Protein AF-A0A9X2DQ49-F1 (afdb_monomer_lite)

Organism: NCBI:txid1653776

Secondary structure (DSSP, 8-state):
---S--HHHHHTS-GGGS-HHHHHHHHHHHHHHGGGTSHHHHHHHHHHHHHHHHTTS---------------

Radius of gyration: 20.42 Å; chains: 1; bounding box: 45×20×60 Å

pLDDT: mean 73.91, std 12.94, range [39.62, 90.56]

Structure (mmCIF, N/CA/C/O backbone):
data_AF-A0A9X2DQ49-F1
#
_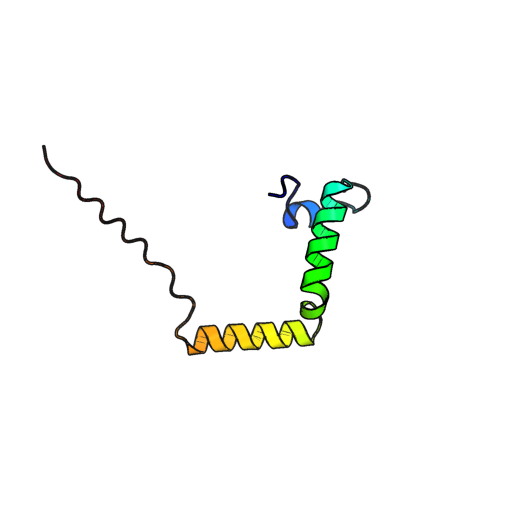entry.id   AF-A0A9X2DQ49-F1
#
loop_
_atom_site.group_PDB
_atom_site.id
_atom_site.type_symbol
_atom_site.label_atom_id
_atom_site.label_alt_id
_atom_site.label_comp_id
_atom_site.label_asym_id
_atom_site.label_entity_id
_atom_site.label_seq_id
_atom_site.pdbx_PDB_ins_code
_atom_site.Cartn_x
_atom_site.Cartn_y
_atom_site.Cartn_z
_atom_site.occupancy
_atom_site.B_iso_or_equiv
_atom_site.auth_seq_id
_atom_site.auth_comp_id
_atom_site.auth_asym_id
_atom_site.auth_atom_id
_atom_site.pdbx_PDB_model_num
ATOM 1 N N . MET A 1 1 ? -16.580 -10.402 -2.146 1.00 68.19 1 MET A N 1
ATOM 2 C CA . MET A 1 1 ? -16.469 -9.004 -2.604 1.00 68.19 1 MET A CA 1
ATOM 3 C C . MET A 1 1 ? -16.790 -8.151 -1.395 1.00 68.19 1 MET A C 1
ATOM 5 O O . MET A 1 1 ? -17.740 -8.487 -0.704 1.00 68.19 1 MET A O 1
ATOM 9 N N . TYR A 1 2 ? -15.932 -7.198 -1.055 1.00 77.12 2 TYR A N 1
ATOM 10 C CA . TYR A 1 2 ? -16.168 -6.296 0.071 1.00 77.12 2 TYR A CA 1
ATOM 11 C C . TYR A 1 2 ? -17.283 -5.307 -0.298 1.00 77.12 2 TYR A C 1
ATOM 13 O O . TYR A 1 2 ? -17.273 -4.811 -1.421 1.00 77.12 2 TYR A O 1
ATOM 21 N N . ASP A 1 3 ? -18.237 -5.093 0.611 1.00 79.25 3 ASP A N 1
ATOM 22 C CA . ASP A 1 3 ? -19.463 -4.290 0.405 1.00 79.25 3 ASP A CA 1
ATOM 23 C C . ASP A 1 3 ? -19.527 -3.068 1.349 1.00 79.25 3 ASP A C 1
ATOM 25 O O . ASP A 1 3 ? -20.562 -2.429 1.504 1.00 79.25 3 ASP A O 1
ATOM 29 N N . GLY A 1 4 ? -18.421 -2.770 2.042 1.00 87.81 4 GLY A N 1
ATOM 30 C CA . GLY A 1 4 ? -18.306 -1.606 2.923 1.00 87.81 4 GLY A CA 1
ATOM 31 C C . GLY A 1 4 ? -17.872 -0.338 2.184 1.00 87.81 4 GLY A C 1
ATOM 32 O O . GLY A 1 4 ? -17.620 -0.360 0.977 1.00 87.81 4 GLY A O 1
ATOM 33 N N . ARG A 1 5 ? -17.759 0.769 2.930 1.00 90.56 5 ARG A N 1
ATOM 34 C CA . ARG A 1 5 ? -17.298 2.065 2.402 1.00 90.56 5 ARG A CA 1
ATOM 35 C C . ARG A 1 5 ? -15.889 1.955 1.835 1.00 90.56 5 ARG A C 1
ATOM 37 O O . ARG A 1 5 ? -15.044 1.242 2.380 1.00 90.56 5 ARG A O 1
ATOM 44 N N . ASP A 1 6 ? -15.608 2.688 0.766 1.00 90.25 6 ASP A N 1
ATOM 45 C CA . ASP A 1 6 ? -14.273 2.656 0.177 1.00 90.25 6 ASP A CA 1
ATOM 46 C C . ASP A 1 6 ? -13.240 3.441 1.010 1.00 90.25 6 ASP A C 1
ATOM 48 O O . ASP A 1 6 ? -13.550 4.147 1.977 1.00 90.25 6 ASP A O 1
ATOM 52 N N . MET A 1 7 ? -11.962 3.315 0.642 1.00 85.31 7 MET A N 1
ATOM 53 C CA . MET A 1 7 ? -10.887 3.953 1.399 1.00 85.31 7 MET A CA 1
ATOM 54 C C . MET A 1 7 ? -10.911 5.490 1.297 1.00 85.31 7 MET A C 1
ATOM 56 O O . MET A 1 7 ? -10.457 6.185 2.207 1.00 85.31 7 MET A O 1
ATOM 60 N N . THR A 1 8 ? -11.420 6.052 0.203 1.00 85.81 8 THR A N 1
ATOM 61 C CA . THR A 1 8 ? -11.547 7.503 0.042 1.00 85.81 8 THR A CA 1
ATOM 62 C C . THR A 1 8 ? -12.593 8.043 1.006 1.00 85.81 8 THR A C 1
ATOM 64 O O . THR A 1 8 ? -12.309 9.005 1.722 1.00 85.81 8 THR A O 1
ATOM 67 N N . GLU A 1 9 ? -13.738 7.380 1.121 1.00 86.69 9 GLU A N 1
ATOM 68 C CA . GLU A 1 9 ? -14.773 7.733 2.093 1.00 86.69 9 GLU A CA 1
ATOM 69 C C . GLU A 1 9 ? -14.251 7.606 3.531 1.00 86.69 9 GLU A C 1
ATOM 71 O O . GLU A 1 9 ? -14.277 8.566 4.309 1.00 86.69 9 GLU A O 1
ATOM 76 N N . LEU A 1 10 ? -13.678 6.449 3.869 1.00 84.06 10 LEU A N 1
ATOM 77 C CA . LEU A 1 10 ? -13.177 6.146 5.210 1.00 84.06 10 LEU A CA 1
ATOM 78 C C . LEU A 1 10 ? -11.989 7.020 5.640 1.00 84.06 10 LEU A C 1
ATOM 80 O O . LEU A 1 10 ? -11.761 7.208 6.840 1.00 84.06 10 LEU A O 1
ATOM 84 N N . SER A 1 11 ? -11.239 7.600 4.696 1.00 80.00 11 SER A N 1
ATOM 85 C CA . SER A 1 11 ? -10.121 8.504 5.001 1.00 80.00 11 SER A CA 1
ATOM 86 C C . SER A 1 11 ? -10.559 9.739 5.795 1.00 80.00 11 SER A C 1
ATOM 88 O O . SER A 1 11 ? -9.807 10.218 6.648 1.00 80.00 11 SER A O 1
ATOM 90 N N . THR A 1 12 ? -11.796 10.189 5.572 1.00 85.06 12 THR A N 1
ATOM 91 C CA . THR A 1 12 ? -12.400 11.362 6.220 1.00 85.06 12 THR A CA 1
ATOM 92 C C . THR A 1 12 ? -13.162 11.026 7.503 1.00 85.06 12 THR A C 1
ATOM 94 O O . THR A 1 12 ? -13.568 11.926 8.235 1.00 85.06 12 THR A O 1
ATOM 97 N N . VAL A 1 13 ? -13.325 9.735 7.809 1.00 84.50 13 VAL A N 1
ATOM 98 C CA . VAL A 1 13 ? -14.058 9.238 8.977 1.00 84.50 13 VAL A CA 1
ATOM 99 C C . VAL A 1 13 ? -13.076 8.852 10.088 1.0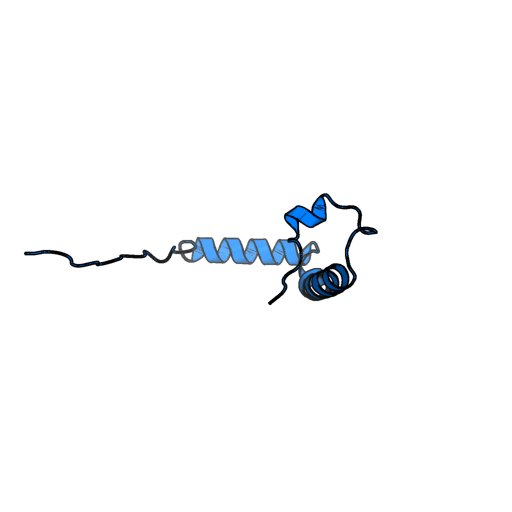0 84.50 13 VAL A C 1
ATOM 101 O O . VAL A 1 13 ? -12.050 8.195 9.856 1.00 84.50 13 VAL A O 1
ATOM 104 N N . GLU A 1 14 ? -13.390 9.251 11.321 1.00 78.25 14 GLU A N 1
ATOM 105 C CA . GLU A 1 14 ? -12.647 8.829 12.513 1.00 78.25 14 GLU A CA 1
ATOM 106 C C . GLU A 1 14 ? -12.714 7.309 12.699 1.00 78.25 14 GLU A C 1
ATOM 108 O O . GLU A 1 14 ? -13.748 6.686 12.470 1.00 78.25 14 GLU A O 1
ATOM 113 N N . LYS A 1 15 ? -11.609 6.696 13.133 1.00 77.69 15 LYS A N 1
ATOM 114 C CA . LYS A 1 15 ? -11.428 5.230 13.094 1.00 77.69 15 LYS A CA 1
ATOM 115 C C . LYS A 1 15 ? -12.338 4.508 14.087 1.00 77.69 15 LYS A C 1
ATOM 117 O O . LYS A 1 15 ? -12.672 3.354 13.874 1.00 77.69 15 LYS A O 1
ATOM 122 N N . GLN A 1 16 ? -12.786 5.208 15.130 1.00 83.00 16 GLN A N 1
ATOM 123 C CA . GLN A 1 16 ? -13.773 4.713 16.094 1.00 83.00 16 GLN A CA 1
ATOM 124 C C . GLN A 1 16 ? -15.167 4.533 15.473 1.00 83.00 16 GLN A C 1
ATOM 126 O O . GLN A 1 16 ? -15.981 3.800 16.019 1.00 83.00 16 GLN A O 1
ATOM 131 N N . A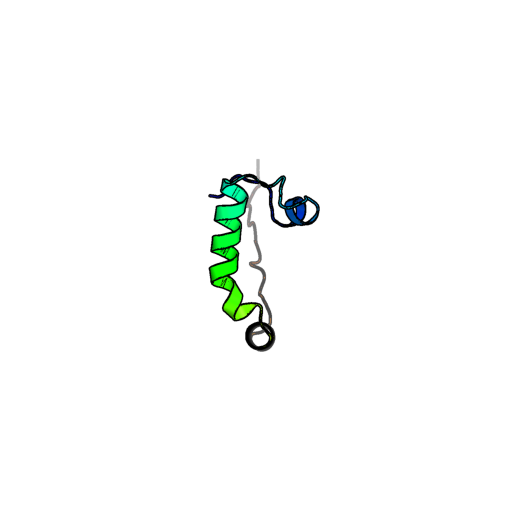SN A 1 17 ? -15.432 5.192 14.339 1.00 82.94 17 ASN A N 1
ATOM 132 C CA . ASN A 1 17 ? -16.700 5.127 13.606 1.00 82.94 17 ASN A CA 1
ATOM 133 C C . ASN A 1 17 ? -16.632 4.172 12.400 1.00 82.94 17 ASN A C 1
ATOM 135 O O . ASN A 1 17 ? -17.501 4.195 11.520 1.00 82.94 17 ASN A O 1
ATOM 139 N N . TRP A 1 18 ? -15.565 3.382 12.308 1.00 86.00 18 TRP A N 1
ATOM 140 C CA . TRP A 1 18 ? -15.470 2.291 11.351 1.00 86.00 18 TRP A CA 1
ATOM 141 C C . TRP A 1 18 ? -16.120 1.059 11.971 1.00 86.00 18 TRP A C 1
ATOM 143 O O . TRP A 1 18 ? -16.007 0.830 13.173 1.00 86.00 18 TRP A O 1
ATOM 153 N N . SER A 1 19 ? -16.816 0.281 11.155 1.00 88.81 19 SER A N 1
ATOM 154 C CA . SER A 1 19 ? -17.332 -1.014 11.583 1.00 88.81 19 SER A CA 1
ATOM 155 C C . SER A 1 19 ? -16.219 -2.060 11.617 1.00 88.81 19 SER A C 1
ATOM 157 O O . SER A 1 19 ? -15.186 -1.926 10.951 1.00 88.81 19 SER A O 1
ATOM 159 N N . ASP A 1 20 ? -16.449 -3.130 12.372 1.00 86.81 20 ASP A N 1
ATOM 160 C CA . ASP A 1 20 ? -15.479 -4.212 12.539 1.00 86.81 20 ASP A CA 1
ATOM 161 C C . ASP A 1 20 ? -15.120 -4.889 11.206 1.00 86.81 20 ASP A C 1
ATOM 163 O O . ASP A 1 20 ? -13.960 -5.241 10.988 1.00 86.81 20 ASP A O 1
ATOM 167 N N . ASP A 1 21 ? -16.075 -4.999 10.278 1.00 86.50 21 ASP A N 1
ATOM 168 C CA . ASP A 1 21 ? -15.846 -5.578 8.950 1.00 86.50 21 ASP A CA 1
ATOM 169 C C . ASP A 1 21 ? -14.927 -4.699 8.087 1.00 86.50 21 ASP A C 1
ATOM 171 O O . ASP A 1 21 ? -14.049 -5.203 7.382 1.00 86.50 21 ASP A O 1
ATOM 175 N N . GLU A 1 22 ? -15.080 -3.374 8.165 1.00 86.94 22 GLU A N 1
ATOM 176 C CA . GLU A 1 22 ? -14.217 -2.415 7.465 1.00 86.94 22 GLU A CA 1
ATOM 177 C C . GLU A 1 22 ? -12.800 -2.443 8.047 1.00 86.94 22 GLU A C 1
ATOM 179 O O . GLU A 1 22 ? -11.816 -2.481 7.304 1.00 86.94 22 GLU A O 1
ATOM 184 N N . LEU A 1 23 ? -12.688 -2.496 9.377 1.00 83.00 23 LEU A N 1
ATOM 185 C CA . LEU A 1 23 ? -11.406 -2.613 10.066 1.00 83.00 23 LEU A CA 1
ATOM 186 C C . LEU A 1 23 ? -10.695 -3.919 9.699 1.00 83.00 23 LEU A C 1
ATOM 188 O O . LEU A 1 23 ? -9.520 -3.883 9.339 1.00 83.00 23 LEU A O 1
ATOM 192 N N . ALA A 1 24 ? -11.389 -5.058 9.736 1.00 86.00 24 ALA A N 1
ATOM 193 C CA . ALA A 1 24 ? -10.815 -6.358 9.403 1.00 86.00 24 ALA A CA 1
ATOM 194 C C . ALA A 1 24 ? -10.364 -6.434 7.936 1.00 86.00 24 ALA A C 1
ATOM 196 O O . ALA A 1 24 ? -9.260 -6.913 7.652 1.00 86.00 24 ALA A O 1
ATOM 197 N N . PHE A 1 25 ? -11.184 -5.925 7.011 1.00 87.12 25 PHE A N 1
ATOM 198 C CA . PHE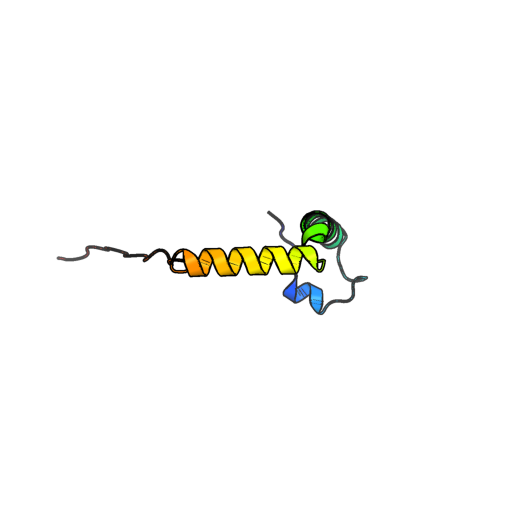 A 1 25 ? -10.867 -5.904 5.586 1.00 87.12 25 PHE A CA 1
ATOM 199 C C . PHE A 1 25 ? -9.622 -5.059 5.299 1.00 87.12 25 PHE A C 1
ATOM 201 O O . PHE A 1 25 ? -8.635 -5.575 4.767 1.00 87.12 25 PHE A O 1
ATOM 208 N N . PHE A 1 26 ? -9.621 -3.787 5.710 1.00 84.31 26 PHE A N 1
ATOM 209 C CA . PHE A 1 26 ? -8.505 -2.890 5.419 1.00 84.31 26 PHE A CA 1
ATOM 210 C C . PHE A 1 26 ? -7.248 -3.236 6.215 1.00 84.31 26 PHE A C 1
ATOM 212 O O . PHE A 1 26 ? -6.153 -3.098 5.678 1.00 84.31 26 PHE A O 1
ATOM 219 N N . HIS A 1 27 ? -7.363 -3.765 7.436 1.00 83.38 27 HIS A N 1
ATOM 220 C CA . HIS A 1 27 ? -6.212 -4.310 8.160 1.00 83.38 27 HIS A CA 1
ATOM 221 C C . HIS A 1 27 ? -5.539 -5.435 7.363 1.00 83.38 27 HIS A C 1
ATOM 223 O O . HIS A 1 27 ? -4.323 -5.417 7.178 1.00 83.38 27 HIS A O 1
ATOM 229 N N . HIS A 1 28 ? -6.318 -6.387 6.841 1.00 84.69 28 HIS A N 1
ATOM 230 C CA . HIS A 1 28 ? -5.779 -7.481 6.037 1.00 84.69 28 HIS A CA 1
ATOM 231 C C . HIS A 1 28 ? -5.142 -6.978 4.734 1.00 84.69 28 HIS A C 1
ATOM 233 O O . HIS A 1 28 ? -4.020 -7.372 4.409 1.00 84.69 28 HIS A O 1
ATOM 239 N N . SER A 1 29 ? -5.809 -6.066 4.019 1.00 81.94 29 SER A N 1
ATOM 240 C CA . SER A 1 29 ? -5.263 -5.448 2.806 1.00 81.94 29 SER A CA 1
ATOM 241 C C . SER A 1 29 ? -3.961 -4.693 3.084 1.00 81.94 29 SER A C 1
ATOM 243 O O . SER A 1 29 ? -2.982 -4.868 2.358 1.00 81.94 29 SER A O 1
ATOM 245 N N . PHE A 1 30 ? -3.908 -3.907 4.164 1.00 80.12 30 PHE A N 1
ATOM 246 C CA . PHE A 1 30 ? -2.711 -3.162 4.542 1.00 80.12 30 PHE A CA 1
ATOM 247 C C . PHE A 1 30 ? -1.578 -4.066 5.008 1.00 80.12 30 PHE A C 1
ATOM 249 O O . PHE A 1 30 ? -0.436 -3.806 4.650 1.00 80.12 30 PHE A O 1
ATOM 256 N N . GLN A 1 31 ? -1.862 -5.155 5.722 1.00 80.12 31 GLN A N 1
ATOM 257 C CA . GLN A 1 31 ? -0.840 -6.121 6.124 1.00 80.12 31 GLN A CA 1
ATOM 258 C C . GLN A 1 31 ? -0.132 -6.747 4.911 1.00 80.12 31 GLN A C 1
ATOM 260 O O . GLN A 1 31 ? 1.074 -6.986 4.962 1.00 80.12 31 GLN A O 1
ATOM 265 N N . GLN A 1 32 ? -0.856 -6.980 3.812 1.00 82.50 32 GLN A N 1
ATOM 266 C CA . GLN A 1 32 ? -0.279 -7.528 2.581 1.00 82.50 32 GLN A CA 1
ATOM 267 C C . GLN A 1 32 ? 0.594 -6.520 1.833 1.00 82.50 32 GLN A C 1
ATOM 269 O O . GLN A 1 32 ? 1.619 -6.902 1.269 1.00 82.50 32 GLN A O 1
ATOM 274 N N . ILE A 1 33 ? 0.208 -5.241 1.831 1.00 78.50 33 ILE A N 1
ATOM 275 C CA . ILE A 1 33 ? 0.949 -4.212 1.095 1.00 78.50 33 ILE A CA 1
ATOM 276 C C . ILE A 1 33 ? 2.001 -3.499 1.943 1.00 78.50 33 ILE A C 1
ATOM 278 O O . ILE A 1 33 ? 2.900 -2.904 1.366 1.00 78.50 33 ILE A O 1
ATOM 282 N N . ALA A 1 34 ? 1.943 -3.579 3.277 1.00 74.75 34 ALA A N 1
ATOM 283 C CA . ALA A 1 34 ? 2.850 -2.899 4.208 1.00 74.75 34 ALA A CA 1
ATOM 284 C C . ALA A 1 34 ? 4.348 -3.047 3.865 1.00 74.75 34 ALA A C 1
ATOM 286 O O . ALA A 1 34 ? 5.046 -2.031 3.924 1.00 74.75 34 ALA A O 1
ATOM 287 N N . PRO A 1 35 ? 4.855 -4.226 3.435 1.00 73.62 35 PRO A N 1
ATOM 288 C CA . PRO A 1 35 ? 6.246 -4.366 2.991 1.00 73.62 35 PRO A CA 1
ATOM 289 C C . PRO A 1 35 ? 6.601 -3.481 1.786 1.00 73.62 35 PRO A C 1
ATOM 291 O O . PRO A 1 35 ? 7.750 -3.099 1.618 1.00 73.62 35 PRO A O 1
ATOM 294 N N . TYR A 1 36 ? 5.608 -3.131 0.968 1.00 69.06 36 TYR A N 1
ATOM 295 C CA . TYR A 1 36 ? 5.728 -2.304 -0.232 1.00 69.06 36 TYR A CA 1
ATOM 296 C C . TYR A 1 36 ? 5.274 -0.844 -0.025 1.00 69.06 36 TYR A C 1
ATOM 298 O O . TYR A 1 36 ? 5.304 -0.053 -0.966 1.00 69.06 36 TYR A O 1
ATOM 306 N N . VAL A 1 37 ? 4.853 -0.451 1.182 1.00 68.69 37 VAL A N 1
ATOM 307 C CA . VAL A 1 37 ? 4.534 0.958 1.510 1.00 68.69 37 VAL A CA 1
ATOM 308 C C . VAL A 1 37 ? 5.729 1.667 2.172 1.00 68.69 37 VAL A C 1
ATOM 310 O O . VAL A 1 37 ? 5.699 2.873 2.410 1.00 68.69 37 VAL A O 1
ATOM 313 N N . ASN A 1 38 ? 6.823 0.948 2.440 1.00 71.12 38 ASN A N 1
ATOM 314 C CA . ASN A 1 38 ? 8.077 1.529 2.919 1.00 71.12 38 ASN A CA 1
ATOM 315 C C . ASN A 1 38 ? 8.926 2.109 1.752 1.00 71.12 38 ASN A C 1
ATOM 317 O O . ASN A 1 38 ? 8.545 2.053 0.580 1.00 71.12 38 ASN A O 1
ATOM 321 N N . ALA A 1 39 ? 10.100 2.674 2.059 1.00 68.44 39 ALA A N 1
ATOM 322 C CA . ALA A 1 39 ? 10.991 3.262 1.049 1.00 68.44 39 ALA A CA 1
ATOM 323 C C . ALA A 1 39 ? 11.448 2.261 -0.040 1.00 68.44 39 ALA A C 1
ATOM 325 O O . ALA A 1 39 ? 11.697 2.661 -1.182 1.00 68.44 39 ALA A O 1
ATOM 326 N N . GLU A 1 40 ? 11.524 0.968 0.284 1.00 70.6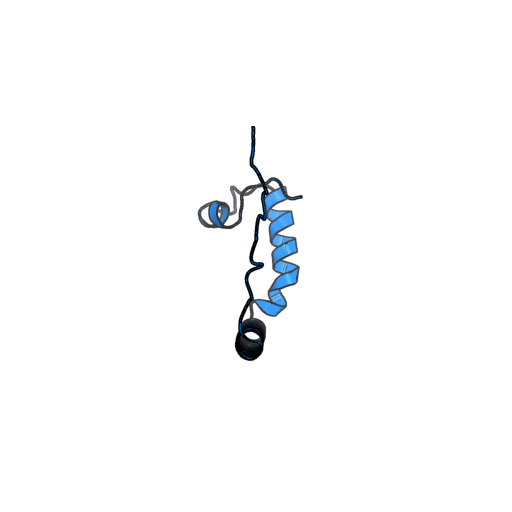2 40 GLU A N 1
ATOM 327 C CA . GLU A 1 40 ? 11.851 -0.099 -0.671 1.00 70.62 40 GLU A CA 1
ATOM 328 C C . GLU A 1 40 ? 10.691 -0.331 -1.639 1.00 70.62 40 GLU A C 1
ATOM 330 O O . GLU A 1 40 ? 10.888 -0.407 -2.848 1.00 70.62 40 GLU A O 1
ATOM 335 N N . GLY A 1 41 ? 9.461 -0.328 -1.138 1.00 67.31 41 GLY A N 1
ATOM 336 C CA . GLY A 1 41 ? 8.274 -0.438 -1.970 1.00 67.31 41 GLY A CA 1
ATOM 337 C C . GLY A 1 41 ? 8.044 0.741 -2.918 1.00 67.31 41 GLY A C 1
ATOM 338 O O . GLY A 1 41 ? 7.697 0.538 -4.082 1.00 67.31 41 GLY A O 1
ATOM 339 N N . VAL A 1 42 ? 8.352 1.971 -2.487 1.00 70.31 42 VAL A N 1
ATOM 340 C CA . VAL A 1 42 ? 8.388 3.148 -3.381 1.00 70.31 42 VAL A CA 1
ATOM 341 C C . VAL A 1 42 ? 9.453 2.984 -4.472 1.00 70.31 42 VAL A C 1
ATOM 343 O O . VAL A 1 42 ? 9.252 3.416 -5.610 1.00 70.31 42 VAL A O 1
ATOM 346 N N . THR A 1 43 ? 10.582 2.355 -4.145 1.00 75.94 43 THR A N 1
ATOM 347 C CA . THR A 1 43 ? 11.660 2.083 -5.106 1.00 75.94 43 THR A CA 1
ATOM 348 C C . THR A 1 43 ? 11.208 1.068 -6.154 1.00 75.94 43 THR A C 1
ATOM 350 O O . THR A 1 43 ? 11.282 1.368 -7.345 1.00 75.94 43 THR A O 1
ATOM 353 N N . ILE A 1 44 ? 10.624 -0.054 -5.729 1.00 70.31 44 ILE A N 1
ATOM 354 C CA . ILE A 1 44 ? 10.059 -1.081 -6.620 1.00 70.31 44 ILE A CA 1
ATOM 355 C C . ILE A 1 44 ? 8.952 -0.489 -7.506 1.00 70.31 44 ILE A C 1
ATOM 357 O O . ILE A 1 44 ? 8.908 -0.743 -8.708 1.00 70.31 44 ILE A O 1
ATOM 361 N N . HIS A 1 45 ? 8.079 0.361 -6.954 1.00 71.25 45 HIS A N 1
ATOM 362 C CA . HIS A 1 45 ? 7.028 1.027 -7.727 1.00 71.25 45 HIS A CA 1
ATOM 363 C C . HIS A 1 45 ? 7.599 1.895 -8.861 1.00 71.25 45 HIS A C 1
ATOM 365 O O . HIS A 1 45 ? 7.109 1.853 -9.990 1.00 71.25 45 HIS A O 1
ATOM 371 N N . ARG A 1 46 ? 8.678 2.641 -8.593 1.00 76.12 46 ARG A N 1
ATOM 372 C CA . ARG A 1 46 ? 9.379 3.426 -9.622 1.00 76.12 46 ARG A CA 1
ATOM 373 C C . ARG A 1 46 ? 10.025 2.544 -10.687 1.00 76.12 46 ARG A C 1
ATOM 375 O O . ARG A 1 46 ? 10.050 2.942 -11.847 1.00 76.12 46 ARG A O 1
ATOM 382 N N . GLU A 1 47 ? 10.551 1.378 -10.322 1.00 79.31 47 GLU A N 1
ATOM 383 C CA . GLU A 1 47 ? 11.105 0.418 -11.286 1.00 79.31 47 GLU A CA 1
ATOM 384 C C . GLU A 1 47 ? 10.022 -0.157 -12.204 1.00 79.31 47 GLU A C 1
ATOM 386 O O . GLU A 1 47 ? 10.223 -0.226 -13.414 1.00 79.31 47 GLU A O 1
ATOM 391 N N . ILE A 1 48 ? 8.843 -0.471 -11.660 1.00 74.88 48 ILE A N 1
ATOM 392 C CA . ILE A 1 48 ? 7.693 -0.931 -12.448 1.00 74.88 48 ILE A CA 1
ATOM 393 C C . ILE A 1 48 ? 7.227 0.154 -13.428 1.00 74.88 48 ILE A C 1
ATOM 395 O O . ILE A 1 48 ? 6.988 -0.151 -14.594 1.00 74.88 48 ILE A O 1
ATOM 399 N N . ILE A 1 49 ? 7.133 1.418 -12.993 1.00 71.00 49 ILE A N 1
ATOM 400 C CA . ILE A 1 49 ? 6.779 2.541 -13.881 1.00 71.00 49 ILE A CA 1
ATOM 401 C C . ILE A 1 49 ? 7.790 2.662 -15.022 1.00 71.00 49 ILE A C 1
ATOM 403 O O . ILE A 1 49 ? 7.392 2.707 -16.183 1.00 71.00 49 ILE A O 1
ATOM 407 N N . LYS A 1 50 ? 9.090 2.645 -14.707 1.00 78.12 50 LYS A N 1
ATOM 408 C CA . LYS A 1 50 ? 10.151 2.704 -15.720 1.00 78.12 50 LYS A CA 1
ATOM 409 C C . LYS A 1 50 ? 10.048 1.560 -16.722 1.00 78.12 50 LYS A C 1
ATOM 411 O O . LYS A 1 50 ? 10.274 1.766 -17.908 1.00 78.12 50 LYS A O 1
ATOM 416 N N . GLU A 1 51 ? 9.699 0.363 -16.264 1.00 77.94 51 GLU A N 1
ATOM 417 C CA . GLU A 1 51 ? 9.547 -0.792 -17.145 1.00 77.94 51 GLU A CA 1
ATOM 418 C C . GLU A 1 51 ? 8.297 -0.692 -18.029 1.00 77.94 51 GLU A C 1
ATOM 420 O O . GLU A 1 51 ? 8.338 -1.047 -19.205 1.00 77.94 51 GLU A O 1
ATOM 425 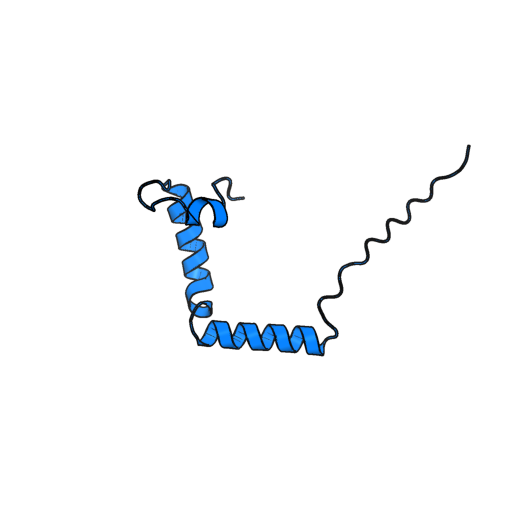N N . ILE A 1 52 ? 7.194 -0.157 -17.503 1.00 73.50 52 ILE A N 1
ATOM 426 C CA . ILE A 1 52 ? 6.000 0.166 -18.294 1.00 73.50 52 ILE A CA 1
ATOM 427 C C . ILE A 1 52 ? 6.349 1.186 -19.385 1.00 73.50 52 ILE A C 1
ATOM 429 O O . ILE A 1 52 ? 5.982 0.993 -20.542 1.00 73.50 52 ILE A O 1
ATOM 433 N N . GLU A 1 53 ? 7.079 2.247 -19.041 1.00 76.62 53 GLU A N 1
ATOM 434 C CA . GLU A 1 53 ? 7.536 3.265 -19.994 1.00 76.62 53 GLU A CA 1
ATOM 435 C C . GLU A 1 53 ? 8.457 2.659 -21.062 1.00 76.62 53 GLU A C 1
ATOM 437 O O . GLU A 1 53 ? 8.240 2.866 -22.256 1.00 76.62 53 GLU A O 1
ATOM 442 N N . ASN A 1 54 ? 9.424 1.838 -20.644 1.00 82.19 54 ASN A N 1
ATOM 443 C CA . ASN A 1 54 ? 10.355 1.129 -21.524 1.00 82.19 54 ASN A CA 1
ATOM 444 C C . ASN A 1 54 ? 9.633 0.200 -22.518 1.00 82.19 54 ASN A C 1
ATOM 446 O O . ASN A 1 54 ? 10.052 0.057 -23.665 1.00 82.19 54 ASN A O 1
ATOM 450 N N . ARG A 1 55 ? 8.505 -0.396 -22.111 1.00 86.62 55 ARG A N 1
ATOM 451 C CA . ARG A 1 55 ? 7.669 -1.267 -22.957 1.00 86.62 55 ARG A CA 1
ATOM 452 C C . ARG A 1 55 ? 6.670 -0.520 -23.845 1.00 86.62 55 ARG A C 1
ATOM 454 O O . ARG A 1 55 ? 5.859 -1.163 -24.507 1.00 86.62 55 ARG A O 1
ATOM 461 N N . GLY A 1 56 ? 6.725 0.811 -23.898 1.00 79.56 56 GLY A N 1
ATOM 462 C CA . GLY A 1 56 ? 5.824 1.615 -24.729 1.00 79.56 56 GLY A CA 1
ATOM 463 C C . GLY A 1 56 ? 4.503 1.983 -24.048 1.00 79.56 56 GLY A C 1
ATOM 464 O O . GLY A 1 56 ? 3.507 2.220 -24.734 1.00 79.56 56 GLY A O 1
ATOM 465 N N . GLY A 1 57 ? 4.496 2.044 -22.714 1.00 75.62 57 GLY A N 1
ATOM 466 C CA . GLY A 1 57 ? 3.367 2.479 -21.894 1.00 75.62 57 GLY A CA 1
ATOM 467 C C . GLY A 1 57 ? 2.294 1.408 -21.677 1.00 75.62 57 GLY A C 1
ATOM 468 O O . GLY A 1 57 ? 2.314 0.327 -22.265 1.00 75.62 57 GLY A O 1
ATOM 469 N N . LEU A 1 58 ? 1.313 1.717 -20.821 1.00 73.38 58 LEU A N 1
ATOM 470 C CA . LEU A 1 58 ? 0.098 0.910 -20.702 1.00 73.38 58 LEU A CA 1
ATOM 471 C C . LEU A 1 58 ? -0.747 1.142 -21.959 1.00 73.38 58 LEU A C 1
ATOM 473 O O . LEU A 1 58 ? -1.484 2.123 -22.049 1.00 73.38 58 LEU A O 1
ATOM 477 N N . GLN A 1 59 ? -0.607 0.258 -22.946 1.00 61.62 59 GLN A N 1
ATOM 478 C CA . GLN A 1 59 ? -1.489 0.218 -24.109 1.00 61.62 59 GLN A CA 1
ATOM 479 C C . GLN A 1 59 ? -2.922 0.032 -23.596 1.00 61.62 59 GLN A C 1
ATOM 481 O O . GLN A 1 59 ? -3.270 -1.028 -23.073 1.00 61.62 59 GLN A O 1
ATOM 486 N N . GLN A 1 60 ? -3.745 1.078 -23.687 1.00 59.44 60 GLN A N 1
ATOM 487 C CA . GLN A 1 60 ? -5.167 0.946 -23.400 1.00 59.44 60 GLN A CA 1
ATOM 488 C C . GLN A 1 60 ? -5.745 -0.057 -24.406 1.00 59.44 60 GLN A C 1
ATOM 490 O O . GLN A 1 60 ? -5.438 0.063 -25.597 1.00 59.44 60 GLN A O 1
ATOM 495 N N . PRO A 1 61 ? -6.557 -1.045 -23.991 1.00 47.31 61 PRO A N 1
ATOM 496 C CA . PRO A 1 61 ? -7.273 -1.853 -24.960 1.00 47.31 61 PRO A CA 1
ATOM 497 C C . PRO A 1 61 ? -8.140 -0.910 -25.795 1.00 47.31 61 PRO A C 1
ATOM 499 O O . PRO A 1 61 ? -9.047 -0.256 -25.282 1.00 47.31 61 PRO A O 1
ATOM 502 N N . ILE A 1 62 ? -7.825 -0.810 -27.087 1.00 52.19 62 ILE A N 1
ATOM 503 C CA . ILE A 1 62 ? -8.682 -0.138 -28.053 1.00 52.19 62 ILE A CA 1
ATOM 504 C C . ILE A 1 62 ? -9.956 -0.977 -28.115 1.00 52.19 62 ILE A C 1
ATOM 506 O O . ILE A 1 62 ? -9.998 -2.014 -28.778 1.00 52.19 62 ILE A O 1
ATOM 510 N N . THR A 1 63 ? -10.999 -0.557 -27.403 1.00 50.56 63 THR A N 1
ATOM 511 C CA . THR A 1 63 ? -12.347 -1.090 -27.596 1.00 50.56 63 THR A CA 1
ATOM 512 C C . THR A 1 63 ? -12.840 -0.601 -28.958 1.00 50.56 63 THR A C 1
ATOM 514 O O . THR A 1 63 ? -13.587 0.368 -29.059 1.00 50.56 63 THR A O 1
ATOM 517 N N . HIS A 1 64 ? -12.402 -1.258 -30.034 1.00 49.53 64 HIS A N 1
ATOM 518 C CA . HIS A 1 64 ? -13.077 -1.185 -31.323 1.00 49.53 64 HIS A CA 1
ATOM 519 C C . HIS A 1 64 ? -14.381 -1.974 -31.187 1.00 49.53 64 HIS A C 1
ATOM 521 O O . HIS A 1 64 ? -14.446 -3.173 -31.453 1.00 49.53 64 HIS A O 1
ATOM 527 N N . HIS A 1 65 ? -15.440 -1.298 -30.743 1.00 46.00 65 HIS A N 1
ATOM 528 C CA . HIS A 1 65 ? -16.793 -1.785 -30.955 1.00 46.00 65 HIS A CA 1
ATOM 529 C C . HIS A 1 65 ? -17.095 -1.669 -32.456 1.00 46.00 65 HIS A C 1
ATOM 531 O O . HIS A 1 65 ? -17.637 -0.674 -32.926 1.00 46.00 65 HIS A O 1
ATOM 537 N N . GLN A 1 66 ? -16.685 -2.679 -33.228 1.00 49.06 66 GLN A N 1
ATOM 538 C CA . GLN A 1 66 ? -17.164 -2.896 -34.590 1.00 49.06 66 GLN A CA 1
ATOM 539 C C . GLN A 1 66 ? -18.611 -3.409 -34.495 1.00 49.06 66 GLN A C 1
ATOM 541 O O . GLN A 1 66 ? -18.884 -4.597 -34.641 1.00 49.06 66 GLN A O 1
ATOM 546 N N . GLY A 1 67 ? -19.536 -2.507 -34.171 1.00 48.91 67 GLY A N 1
ATOM 547 C CA . GLY A 1 67 ? -20.971 -2.727 -34.288 1.00 48.91 67 GLY A CA 1
ATOM 548 C C . GLY A 1 67 ? -21.397 -2.404 -35.712 1.00 48.91 67 GLY A C 1
ATOM 549 O O . GLY A 1 67 ? -21.632 -1.250 -36.049 1.00 48.91 67 GLY A O 1
ATOM 550 N N . PHE A 1 68 ? -21.430 -3.429 -36.558 1.00 53.28 68 PHE A N 1
ATOM 551 C CA . PHE A 1 68 ? -22.063 -3.394 -37.869 1.00 53.28 68 PHE A CA 1
ATOM 552 C C . PHE A 1 68 ? -23.582 -3.304 -37.665 1.00 53.28 68 PHE A C 1
ATOM 554 O O . PHE A 1 68 ? -24.209 -4.293 -37.294 1.00 53.28 68 PHE A O 1
ATOM 561 N N . LEU A 1 69 ? -24.155 -2.122 -37.869 1.00 47.41 69 LEU A N 1
ATOM 562 C CA . LEU A 1 69 ? -25.579 -1.907 -38.132 1.00 47.41 69 LEU A CA 1
ATOM 563 C C . LEU A 1 69 ? -25.607 -0.889 -39.272 1.00 47.41 69 LEU A C 1
ATOM 565 O O . LEU A 1 69 ? -25.030 0.186 -39.150 1.00 47.41 69 LEU A O 1
ATOM 569 N N . ASP A 1 70 ? -25.893 -1.347 -40.483 1.00 39.62 70 ASP A N 1
ATOM 570 C CA . ASP A 1 70 ? -27.192 -1.197 -41.153 1.00 39.62 70 ASP A CA 1
ATOM 571 C C . ASP A 1 70 ? -27.204 -2.117 -42.404 1.00 39.62 70 ASP A C 1
ATOM 573 O O . ASP A 1 70 ? -26.112 -2.511 -42.834 1.00 39.62 70 ASP A O 1
ATOM 577 N N . PRO A 1 71 ? -28.343 -2.436 -43.068 1.00 59.50 71 PRO A N 1
ATOM 578 C CA . PRO A 1 71 ? -29.562 -1.619 -43.136 1.00 59.50 71 PRO A CA 1
ATOM 579 C C . PRO A 1 71 ? -30.908 -2.380 -43.104 1.00 59.50 71 PRO A C 1
ATOM 581 O O . PRO A 1 71 ? -30.944 -3.603 -43.160 1.00 59.50 71 PRO A O 1
ATOM 584 N N . PHE A 1 72 ? -31.979 -1.576 -43.015 1.00 47.88 72 PHE A N 1
ATOM 585 C CA . PHE A 1 72 ? -33.362 -1.762 -43.505 1.00 47.88 72 PHE A CA 1
ATOM 586 C C . PHE A 1 72 ? -33.865 -3.176 -43.835 1.00 47.88 72 PHE A C 1
ATOM 588 O O . PHE A 1 72 ? -33.357 -3.789 -44.800 1.00 47.88 72 PHE A O 1
#

InterPro domains:
  IPR059554 YfhS [PF27145] (6-54)

Sequence (72 aa):
MYDGRDMTELSTVEKQNWSDDELAFFHHSFQQIAPYVNAEGVTIHREIIKEIENRGGLQQPITHHQGFLDPF

Foldseek 3Di:
DDPDDDPVVCVPPDPVPDDPSRVVVVVVVCVVCVVLVDPVVVVVVVVVVVVCVVVVHDDDPPPPPPPDDDDD